Protein AF-A0A838VWD4-F1 (afdb_monomer_lite)

Sequence (176 aa):
MRFSIKRSITPNKKNRDVESPDISLENRSTLQKDNKGNIKGSIKAANKNHTHPNNAESSESRSMPEPTEKLQMHKTLGQEGEGEKEVTCHHCNEKLGGNWKEPHWKWNLDKNTKFCARCYGIKETEYEKLMNYCAVCNSKLKFIRYNPKPKWKIRGQLCRKCWDSENSKYKSDKQG

pLDDT: mean 72.25, std 23.61, range [34.88, 98.19]

Structure (mmCIF, N/CA/C/O backbone):
data_AF-A0A838VWD4-F1
#
_entry.id   AF-A0A838VWD4-F1
#
loop_
_atom_site.group_PDB
_atom_site.id
_atom_site.type_symbol
_atom_site.label_atom_id
_atom_site.label_alt_id
_atom_site.label_comp_id
_atom_site.label_asym_id
_atom_site.label_entity_id
_atom_site.label_seq_id
_atom_site.pdbx_PDB_ins_code
_atom_site.Cartn_x
_atom_site.Cartn_y
_atom_site.Cartn_z
_atom_site.occupancy
_atom_site.B_iso_or_equiv
_atom_site.auth_seq_id
_atom_site.auth_comp_id
_atom_site.auth_asym_id
_atom_site.auth_atom_id
_atom_site.pdbx_PDB_model_num
ATOM 1 N N . MET A 1 1 ? -16.221 -17.316 67.268 1.00 50.81 1 MET A N 1
ATOM 2 C CA . MET A 1 1 ? -16.848 -18.038 66.138 1.00 50.81 1 MET A CA 1
ATOM 3 C C . MET A 1 1 ? -16.011 -17.762 64.893 1.00 50.81 1 MET A C 1
ATOM 5 O O . MET A 1 1 ? -15.805 -16.600 64.573 1.00 50.81 1 MET A O 1
ATOM 9 N N . ARG A 1 2 ? -15.392 -18.791 64.299 1.00 49.66 2 ARG A N 1
ATOM 10 C CA . ARG A 1 2 ? -14.435 -18.662 63.183 1.00 49.66 2 ARG A CA 1
ATOM 11 C C . ARG A 1 2 ? -15.168 -18.866 61.854 1.00 49.66 2 ARG A C 1
ATOM 13 O O . ARG A 1 2 ? -15.826 -19.886 61.683 1.00 49.66 2 ARG A O 1
ATOM 20 N N . PHE A 1 3 ? -15.047 -17.909 60.938 1.00 46.91 3 PHE A N 1
ATOM 21 C CA . PHE A 1 3 ? -15.603 -17.983 59.587 1.00 46.91 3 PHE A CA 1
ATOM 22 C C . PHE A 1 3 ? -14.653 -18.769 58.673 1.00 46.91 3 PHE A C 1
ATOM 24 O O . PHE A 1 3 ? -13.508 -18.369 58.469 1.00 46.91 3 PHE A O 1
ATOM 31 N N . SER A 1 4 ? -15.116 -19.893 58.123 1.00 57.28 4 SER A N 1
ATOM 32 C CA . SER A 1 4 ? -14.371 -20.682 57.136 1.00 57.28 4 SER A CA 1
ATOM 33 C C . SER A 1 4 ? -14.733 -20.244 55.716 1.00 57.28 4 SER A C 1
ATOM 35 O O . SER A 1 4 ? -15.844 -20.477 55.246 1.00 57.28 4 SER A O 1
ATOM 37 N N . ILE A 1 5 ? -13.768 -19.640 55.022 1.00 58.31 5 ILE A N 1
ATOM 38 C CA . ILE A 1 5 ? -13.827 -19.321 53.591 1.00 58.31 5 ILE A CA 1
ATOM 39 C C . ILE A 1 5 ? -13.481 -20.596 52.810 1.00 58.31 5 ILE A C 1
ATOM 41 O O . ILE A 1 5 ? -12.343 -21.062 52.855 1.00 58.31 5 ILE A O 1
ATOM 45 N N . LYS A 1 6 ? -14.444 -21.166 52.078 1.00 59.59 6 LYS A N 1
ATOM 46 C CA . LYS A 1 6 ? -14.183 -22.246 51.113 1.00 59.59 6 LYS A CA 1
ATOM 47 C C . LYS A 1 6 ? -13.763 -21.627 49.776 1.00 59.59 6 LYS A C 1
ATOM 49 O O . LYS A 1 6 ? -14.592 -21.063 49.071 1.00 59.59 6 LYS A O 1
ATOM 54 N N . ARG A 1 7 ? -12.473 -21.726 49.434 1.00 51.06 7 ARG A N 1
ATOM 55 C CA . ARG A 1 7 ? -11.959 -21.510 48.070 1.00 51.06 7 ARG A CA 1
ATOM 56 C C . ARG A 1 7 ? -12.047 -22.832 47.307 1.00 51.06 7 ARG A C 1
ATOM 58 O O . ARG A 1 7 ? -11.410 -23.802 47.706 1.00 51.06 7 ARG A O 1
ATOM 65 N N . SER A 1 8 ? -12.812 -22.870 46.224 1.00 53.94 8 SER A N 1
ATOM 66 C CA . SER A 1 8 ? -12.846 -23.988 45.277 1.00 53.94 8 SER A CA 1
ATOM 67 C C . SER A 1 8 ? -11.851 -23.730 44.143 1.00 53.94 8 SER A C 1
ATOM 69 O O . SER A 1 8 ? -12.055 -22.875 43.287 1.00 53.94 8 SER A O 1
ATOM 71 N N . ILE A 1 9 ? -10.752 -24.483 44.168 1.00 53.66 9 ILE A N 1
ATOM 72 C CA . ILE A 1 9 ? -9.774 -24.617 43.085 1.00 53.66 9 ILE A CA 1
ATOM 73 C C . ILE A 1 9 ? -10.262 -25.771 42.202 1.00 53.66 9 ILE A C 1
ATOM 75 O O . ILE A 1 9 ? -10.495 -26.864 42.715 1.00 53.66 9 ILE A O 1
ATOM 79 N N . THR A 1 10 ? -10.415 -25.556 40.894 1.00 64.62 10 THR A N 1
ATOM 80 C CA . THR A 1 10 ? -10.588 -26.651 39.923 1.00 64.62 10 THR A CA 1
ATOM 81 C C . THR A 1 10 ? -9.347 -26.764 39.031 1.00 64.62 10 THR A C 1
ATOM 83 O O . THR A 1 10 ? -8.736 -25.742 38.708 1.00 64.62 10 THR A O 1
ATOM 86 N N . PRO A 1 11 ? -8.918 -27.992 38.678 1.00 54.69 11 PRO A N 1
ATOM 87 C CA . PRO A 1 11 ? -7.657 -28.222 37.991 1.00 54.69 11 PRO A CA 1
ATOM 88 C C . PRO A 1 11 ? -7.763 -28.157 36.462 1.00 54.69 11 PRO A C 1
ATOM 90 O O . PRO A 1 11 ? -8.732 -28.584 35.836 1.00 54.69 11 PRO A O 1
ATOM 93 N N . ASN A 1 12 ? -6.660 -27.669 35.905 1.00 41.94 12 ASN A N 1
ATOM 94 C CA . ASN A 1 12 ? -6.233 -27.643 34.513 1.00 41.94 12 ASN A CA 1
ATOM 95 C C . ASN A 1 12 ? -6.203 -29.056 33.882 1.00 41.94 12 ASN A C 1
ATOM 97 O O . ASN A 1 12 ? -5.578 -29.965 34.435 1.00 41.94 12 ASN A O 1
ATOM 101 N N . LYS A 1 13 ? -6.836 -29.235 32.712 1.00 53.84 13 LYS A N 1
ATOM 102 C CA . LYS A 1 13 ? -6.705 -30.434 31.864 1.00 53.84 13 LYS A CA 1
ATOM 103 C C . LYS A 1 13 ? -5.951 -30.087 30.577 1.00 53.84 13 LYS A C 1
ATOM 105 O O . LYS A 1 13 ? -6.376 -29.238 29.801 1.00 53.84 13 LYS A O 1
ATOM 110 N N . LYS A 1 14 ? -4.832 -30.792 30.397 1.00 51.31 14 LYS A N 1
ATOM 111 C CA . LYS A 1 14 ? -3.915 -30.790 29.250 1.00 51.31 14 LYS A CA 1
ATOM 112 C C . LYS A 1 14 ? -4.553 -31.358 27.971 1.00 51.31 14 LYS A C 1
ATOM 114 O O . LYS A 1 14 ? -5.362 -32.275 28.065 1.00 51.31 14 LYS A O 1
ATOM 119 N N . ASN A 1 15 ? -4.065 -30.831 26.839 1.00 44.91 15 ASN A N 1
ATOM 120 C CA . ASN A 1 15 ? -3.764 -31.435 25.525 1.00 44.91 15 ASN A CA 1
ATOM 121 C C . ASN A 1 15 ? -4.529 -32.680 25.068 1.00 44.91 15 ASN A C 1
ATOM 123 O O . ASN A 1 15 ? -4.459 -33.684 25.766 1.00 44.91 15 ASN A O 1
ATOM 127 N N . ARG A 1 16 ? -5.004 -32.651 23.809 1.00 43.53 16 ARG A N 1
ATOM 128 C CA . ARG A 1 16 ? -4.768 -33.675 22.764 1.00 43.53 16 ARG A CA 1
ATOM 129 C C . ARG A 1 16 ? -4.966 -33.081 21.351 1.00 43.53 16 ARG A C 1
ATOM 131 O O . ARG A 1 16 ? -5.943 -32.375 21.133 1.00 43.53 16 ARG A O 1
ATOM 138 N N . ASP A 1 17 ? -3.963 -33.325 20.499 1.00 42.69 17 ASP A N 1
ATOM 139 C CA . ASP A 1 17 ? -4.000 -33.809 19.099 1.00 42.69 17 ASP A CA 1
ATOM 140 C C . ASP A 1 17 ? -4.912 -33.049 18.107 1.00 42.69 17 ASP A C 1
ATOM 142 O O . ASP A 1 17 ? -6.126 -33.023 18.243 1.00 42.69 17 ASP A O 1
ATOM 146 N N . VAL A 1 18 ? -4.377 -32.230 17.190 1.00 49.44 18 VAL A N 1
ATOM 147 C CA . VAL A 1 18 ? -3.883 -32.594 15.838 1.00 49.44 18 VAL A CA 1
ATOM 148 C C . VAL A 1 18 ? -4.793 -33.588 15.110 1.00 49.44 18 VAL A C 1
ATOM 150 O O . VAL A 1 18 ? -4.560 -34.788 15.151 1.00 49.44 18 VAL A O 1
ATOM 153 N N . GLU A 1 19 ? -5.746 -33.054 14.347 1.00 41.28 19 GLU A N 1
ATOM 154 C CA . GLU A 1 19 ? -6.278 -33.701 13.148 1.00 41.28 19 GLU A CA 1
ATOM 155 C C . GLU A 1 19 ? -6.458 -32.640 12.055 1.00 41.28 19 GLU A C 1
ATOM 157 O O . GLU A 1 19 ? -7.105 -31.607 12.236 1.00 41.28 19 GLU A O 1
ATOM 162 N N . SER A 1 20 ? -5.785 -32.886 10.936 1.00 56.41 20 SER A N 1
ATOM 163 C CA . SER A 1 20 ? -5.825 -32.107 9.706 1.00 56.41 20 SER A CA 1
ATOM 164 C C . SER A 1 20 ? -6.967 -32.645 8.842 1.00 56.41 20 SER A C 1
ATOM 166 O O . SER A 1 20 ? -7.009 -33.857 8.639 1.00 56.41 20 SER A O 1
ATOM 168 N N . PRO A 1 21 ? -7.872 -31.820 8.288 1.00 55.75 21 PRO A N 1
ATOM 169 C CA . PRO A 1 21 ? -8.784 -32.299 7.266 1.00 55.75 21 PRO A CA 1
ATOM 170 C C . PRO A 1 21 ? -8.115 -32.207 5.891 1.00 55.75 21 PRO A C 1
ATOM 172 O O . PRO A 1 21 ? -7.930 -31.118 5.343 1.00 55.75 21 PRO A O 1
ATOM 175 N N . ASP A 1 22 ? -7.774 -33.378 5.351 1.00 38.59 22 ASP A N 1
ATOM 176 C CA . ASP A 1 22 ? -7.602 -33.633 3.920 1.00 38.59 22 ASP A CA 1
ATOM 177 C C . ASP A 1 22 ? -8.883 -33.213 3.183 1.00 38.59 22 ASP A C 1
ATOM 179 O O . ASP A 1 22 ? -9.962 -33.766 3.410 1.00 38.59 22 ASP A O 1
ATOM 183 N N . ILE A 1 23 ? -8.786 -32.209 2.312 1.00 48.56 23 ILE A N 1
ATOM 184 C CA . ILE A 1 23 ? -9.896 -31.805 1.445 1.00 48.56 23 ILE A CA 1
ATOM 185 C C . ILE A 1 23 ? -9.702 -32.526 0.115 1.00 48.56 23 ILE A C 1
ATOM 187 O O . ILE A 1 23 ? -9.013 -32.041 -0.784 1.00 48.56 23 ILE A O 1
ATOM 191 N N . SER A 1 24 ? -10.314 -33.705 0.018 1.00 46.19 24 SER A N 1
ATOM 192 C CA . SER A 1 24 ? -10.397 -34.495 -1.206 1.00 46.19 24 SER A CA 1
ATOM 193 C C . SER A 1 24 ? -11.023 -33.701 -2.353 1.00 46.19 24 SER A C 1
ATOM 195 O O . SER A 1 24 ? -12.141 -33.187 -2.274 1.00 46.19 24 SER A O 1
ATOM 197 N N . LEU A 1 25 ? -10.268 -33.661 -3.447 1.00 52.25 25 LEU A N 1
ATOM 198 C CA . LEU A 1 25 ? -10.691 -33.344 -4.802 1.00 52.25 25 LEU A CA 1
ATOM 199 C C . LEU A 1 25 ? -11.660 -34.413 -5.309 1.00 52.25 25 LEU A C 1
ATOM 201 O O . LEU A 1 25 ? -11.214 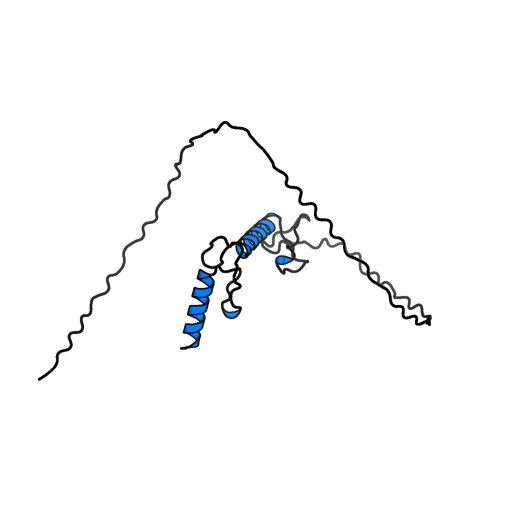-35.382 -5.898 1.00 52.25 25 LEU A O 1
ATOM 205 N N . GLU A 1 26 ? -12.963 -34.199 -5.164 1.00 47.38 26 GLU A N 1
ATOM 206 C CA . GLU A 1 26 ? -13.961 -34.684 -6.122 1.00 47.38 26 GLU A CA 1
ATOM 207 C C . GLU A 1 26 ? -15.155 -33.732 -6.083 1.00 47.38 26 GLU A C 1
ATOM 209 O O . GLU A 1 26 ? -15.942 -33.743 -5.144 1.00 47.38 26 GLU A O 1
ATOM 214 N N . ASN A 1 27 ? -15.315 -32.891 -7.107 1.00 41.22 27 ASN A N 1
ATOM 215 C CA . ASN A 1 27 ? -16.652 -32.442 -7.466 1.00 41.22 27 ASN A CA 1
ATOM 216 C C . ASN A 1 27 ? -16.808 -32.376 -8.979 1.00 41.22 27 ASN A C 1
ATOM 218 O O . ASN A 1 27 ? -16.249 -31.550 -9.699 1.00 41.22 27 ASN A O 1
ATOM 222 N N . ARG A 1 28 ? -17.578 -33.370 -9.398 1.00 46.66 28 ARG A N 1
ATOM 223 C CA . ARG A 1 28 ? -18.013 -33.744 -10.723 1.00 46.66 28 ARG A CA 1
ATOM 224 C C . ARG A 1 28 ? -18.848 -32.631 -11.349 1.00 46.66 28 ARG A C 1
ATOM 226 O O . ARG A 1 28 ? -19.723 -32.034 -10.727 1.00 46.66 28 ARG A O 1
ATOM 233 N N . SER A 1 29 ? -18.567 -32.420 -12.622 1.00 42.25 29 SER A N 1
ATOM 234 C CA . SER A 1 29 ? -19.328 -31.646 -13.589 1.00 42.25 29 SER A CA 1
ATOM 235 C C . SER A 1 29 ? -20.837 -31.909 -13.522 1.00 42.25 29 SER A C 1
ATOM 237 O O . SER A 1 29 ? -21.306 -33.020 -13.758 1.00 42.25 29 SER A O 1
ATOM 239 N N . THR A 1 30 ? -21.615 -30.847 -13.321 1.00 45.69 30 THR A N 1
ATOM 240 C CA . THR A 1 30 ? -22.971 -30.751 -13.870 1.00 45.69 30 THR A CA 1
ATOM 241 C C . THR A 1 30 ? -23.103 -29.426 -14.612 1.00 45.69 30 THR A C 1
ATOM 243 O O . THR A 1 30 ? -23.209 -28.347 -14.040 1.00 45.69 30 THR A O 1
ATOM 246 N N . LEU A 1 31 ? -23.034 -29.541 -15.938 1.00 40.81 31 LEU A N 1
ATOM 247 C CA . LEU A 1 31 ? -23.489 -28.539 -16.889 1.00 40.81 31 LEU A CA 1
ATOM 248 C C . LEU A 1 31 ? -24.994 -28.341 -16.684 1.00 40.81 31 LEU A C 1
ATOM 250 O O . LEU A 1 31 ? -25.773 -29.249 -16.968 1.00 40.81 31 LEU A O 1
ATOM 254 N N . GLN A 1 32 ? -25.407 -27.153 -16.258 1.00 46.88 32 GLN A N 1
ATOM 255 C CA . GLN A 1 32 ? -26.745 -26.652 -16.549 1.00 46.88 32 GLN A CA 1
ATOM 256 C C . GLN A 1 32 ? -26.589 -25.488 -17.524 1.00 46.88 32 GLN A C 1
ATOM 258 O O . GLN A 1 32 ? -25.884 -24.521 -17.258 1.00 46.88 32 GLN A O 1
ATOM 263 N N . LYS A 1 33 ? -27.165 -25.681 -18.714 1.00 40.00 33 LYS A N 1
ATOM 264 C CA . LYS A 1 33 ? -27.264 -24.699 -19.790 1.00 40.00 33 LYS A CA 1
ATOM 265 C C . LYS A 1 33 ? -28.610 -24.006 -19.650 1.00 40.00 33 LYS A C 1
ATOM 267 O O . LYS A 1 33 ? -29.646 -24.625 -19.885 1.00 40.00 33 LYS A O 1
ATOM 272 N N . ASP A 1 34 ? -28.597 -22.727 -19.343 1.00 52.97 34 ASP A N 1
ATOM 273 C CA . ASP A 1 34 ? -29.744 -21.848 -19.461 1.00 52.97 34 ASP A CA 1
ATOM 274 C C . ASP A 1 34 ? -29.718 -21.161 -20.833 1.00 52.97 34 ASP A C 1
ATOM 276 O O . ASP A 1 34 ? -28.967 -20.231 -21.125 1.00 52.97 34 ASP A O 1
ATOM 280 N N . ASN A 1 35 ? -30.578 -21.679 -21.712 1.00 52.62 35 ASN A N 1
ATOM 281 C CA . ASN A 1 35 ? -30.998 -21.036 -22.947 1.00 52.62 35 ASN A CA 1
ATOM 282 C C . ASN A 1 35 ? -31.85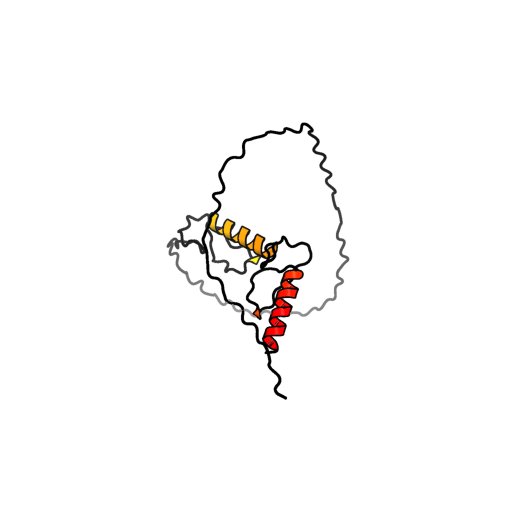2 -19.816 -22.602 1.00 52.62 35 ASN A C 1
ATOM 284 O O . ASN A 1 35 ? -33.014 -19.982 -22.230 1.00 52.62 35 ASN A O 1
ATOM 288 N N . LYS A 1 36 ? -31.301 -18.611 -22.773 1.00 48.28 36 LYS A N 1
ATOM 289 C CA . LYS A 1 36 ? -32.036 -17.394 -23.164 1.00 48.28 36 LYS A CA 1
ATOM 290 C C . LYS A 1 36 ? -31.044 -16.264 -23.424 1.00 48.28 36 LYS A C 1
ATOM 292 O O . LYS A 1 36 ? -30.700 -15.482 -22.544 1.00 48.28 36 LYS A O 1
ATOM 297 N N . GLY A 1 37 ? -30.603 -16.178 -24.677 1.00 43.38 37 GLY A N 1
ATOM 298 C CA . GLY A 1 37 ? -29.961 -14.981 -25.196 1.00 43.38 37 GLY A CA 1
ATOM 299 C C . GLY A 1 37 ? -30.921 -13.799 -25.101 1.00 43.38 37 GLY A C 1
ATOM 300 O O . GLY A 1 37 ? -31.966 -13.791 -25.745 1.00 43.38 37 GLY A O 1
ATOM 301 N N . ASN A 1 38 ? -30.569 -12.804 -24.291 1.00 35.66 38 ASN A N 1
ATOM 302 C CA . ASN A 1 38 ? -31.064 -11.445 -24.463 1.00 35.66 38 ASN A CA 1
ATOM 303 C C . ASN A 1 38 ? -30.095 -10.452 -23.814 1.00 35.66 38 ASN A C 1
ATOM 305 O O . ASN A 1 38 ? -30.178 -10.145 -22.626 1.00 35.66 38 ASN A O 1
ATOM 309 N N . ILE A 1 39 ? -29.158 -9.956 -24.619 1.00 44.25 39 ILE A N 1
ATOM 310 C CA . ILE A 1 39 ? -28.320 -8.810 -24.278 1.00 44.25 39 ILE A CA 1
ATOM 311 C C . ILE A 1 39 ? -29.126 -7.564 -24.655 1.00 44.25 39 ILE A C 1
ATOM 313 O O . ILE A 1 39 ? -29.153 -7.161 -25.814 1.00 44.25 39 ILE A O 1
ATOM 317 N N . LYS A 1 40 ? -29.792 -6.941 -23.677 1.00 41.31 40 LYS A N 1
ATOM 318 C CA . LYS A 1 40 ? -30.271 -5.558 -23.802 1.00 41.31 40 LYS A CA 1
ATOM 319 C C . LYS A 1 40 ? -29.377 -4.653 -22.970 1.00 41.31 40 LYS A C 1
ATOM 321 O O . LYS A 1 40 ? -29.627 -4.404 -21.794 1.00 41.31 40 LYS A O 1
ATOM 326 N N . GLY A 1 41 ? -28.318 -4.171 -23.615 1.00 34.88 41 GLY A N 1
ATOM 327 C CA . GLY A 1 41 ? -27.568 -3.014 -23.153 1.00 34.88 41 GLY A CA 1
ATOM 328 C C . GLY A 1 41 ? -28.456 -1.773 -23.218 1.00 34.88 41 GLY A C 1
ATOM 329 O O . GLY A 1 41 ? -28.992 -1.440 -24.269 1.00 34.88 41 GLY A O 1
ATOM 330 N N . SER A 1 42 ? -28.629 -1.093 -22.089 1.00 41.09 42 SER A N 1
ATOM 331 C CA . SER A 1 42 ? -29.118 0.285 -22.058 1.00 41.09 42 SER A CA 1
ATOM 332 C C . SER A 1 42 ? -27.948 1.186 -21.705 1.00 41.09 42 SER A C 1
ATOM 334 O O . SER A 1 42 ? -27.574 1.332 -20.543 1.00 41.09 42 SER A O 1
ATOM 336 N N . ILE A 1 43 ? -27.358 1.766 -22.745 1.00 44.06 43 ILE A N 1
ATOM 337 C CA . ILE A 1 43 ? -26.372 2.836 -22.653 1.00 44.06 43 ILE A CA 1
ATOM 338 C C . ILE A 1 43 ? -27.155 4.091 -22.251 1.00 44.06 43 ILE A C 1
ATOM 340 O O . ILE A 1 43 ? -27.808 4.715 -23.082 1.00 44.06 43 ILE A O 1
ATOM 344 N N . LYS A 1 44 ? -27.150 4.453 -20.964 1.00 43.66 44 LYS A N 1
ATOM 345 C CA . LYS A 1 44 ? -27.597 5.787 -20.542 1.00 43.66 44 LYS A CA 1
ATOM 346 C C . LYS A 1 44 ? -26.428 6.751 -20.722 1.00 43.66 44 LYS A C 1
ATOM 348 O O . LYS A 1 44 ? -25.548 6.837 -19.871 1.00 43.66 44 LYS A O 1
ATOM 353 N N . ALA A 1 45 ? -26.430 7.444 -21.857 1.00 41.47 45 ALA A N 1
ATOM 354 C CA . ALA A 1 45 ? -25.568 8.584 -22.127 1.00 41.47 45 ALA A CA 1
ATOM 355 C C . ALA A 1 45 ? -25.907 9.723 -21.150 1.00 41.47 45 ALA A C 1
ATOM 357 O O . ALA A 1 45 ? -27.000 10.285 -21.189 1.00 41.47 45 ALA A O 1
ATOM 358 N N . ALA A 1 46 ? -24.977 10.050 -20.254 1.00 45.19 46 ALA A N 1
ATOM 359 C CA . ALA A 1 46 ? -25.043 11.254 -19.438 1.00 45.19 46 ALA A CA 1
ATOM 360 C C . ALA A 1 46 ? -24.296 12.372 -20.176 1.00 45.19 46 ALA A C 1
ATOM 362 O O . ALA A 1 46 ? -23.084 12.514 -20.047 1.00 45.19 46 ALA A O 1
ATOM 363 N N . ASN A 1 47 ? -25.032 13.141 -20.977 1.00 46.94 47 ASN A N 1
ATOM 364 C CA . ASN A 1 47 ? -24.572 14.406 -21.533 1.00 46.94 47 ASN A CA 1
ATOM 365 C C . ASN A 1 47 ? -24.833 15.508 -20.492 1.00 46.94 47 ASN A C 1
ATOM 367 O O . 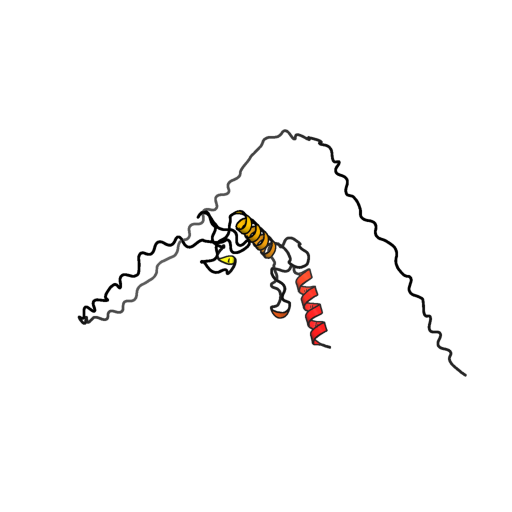ASN A 1 47 ? -25.988 15.813 -20.191 1.00 46.94 47 ASN A O 1
ATOM 371 N N . LYS A 1 48 ? -23.772 16.067 -19.904 1.00 48.47 48 LYS A N 1
ATOM 372 C CA . LYS A 1 48 ? -23.837 17.308 -19.125 1.00 48.47 48 LYS A CA 1
ATOM 373 C C . LYS A 1 48 ? -22.694 18.212 -19.563 1.00 48.47 48 LYS A C 1
ATOM 375 O O . LYS A 1 48 ? -21.556 18.057 -19.130 1.00 48.47 48 LYS A O 1
ATOM 380 N N . ASN A 1 49 ? -23.048 19.137 -20.447 1.00 44.78 49 ASN A N 1
ATOM 381 C CA . ASN A 1 49 ? -22.243 20.279 -20.845 1.00 44.78 49 ASN A CA 1
ATOM 382 C C . ASN A 1 49 ? -21.874 21.108 -19.605 1.00 44.78 49 ASN A C 1
ATOM 384 O O . ASN A 1 49 ? -22.751 21.542 -18.858 1.00 44.78 49 ASN A O 1
ATOM 388 N N . HIS A 1 50 ? -20.575 21.312 -19.398 1.00 44.00 50 HIS A N 1
ATOM 389 C CA . HIS A 1 50 ? -20.038 22.309 -18.482 1.00 44.00 50 HIS A CA 1
ATOM 390 C C . HIS A 1 50 ? -19.936 23.642 -19.228 1.00 44.00 50 HIS A C 1
ATOM 392 O O . HIS A 1 50 ? -19.124 23.780 -20.139 1.00 44.00 50 HIS A O 1
ATOM 398 N N . THR A 1 51 ? -20.743 24.620 -18.825 1.00 40.53 51 THR A N 1
ATOM 399 C CA . THR A 1 51 ? -20.628 26.014 -19.263 1.00 40.53 51 THR A CA 1
ATOM 400 C C . THR A 1 51 ? -20.005 26.808 -18.115 1.00 40.53 51 THR A C 1
ATOM 402 O O . THR A 1 51 ? -20.632 26.976 -17.072 1.00 40.53 51 THR A O 1
ATOM 405 N N . HIS A 1 52 ? -18.761 27.260 -18.282 1.00 43.62 52 HIS A N 1
ATOM 406 C CA . HIS A 1 52 ? -18.127 28.259 -17.416 1.00 43.62 52 HIS A CA 1
ATOM 407 C C . HIS A 1 52 ? -18.290 29.642 -18.064 1.00 43.62 52 HIS A C 1
ATOM 409 O O . HIS A 1 52 ? -17.900 29.793 -19.221 1.00 43.62 52 HIS A O 1
ATOM 415 N N . PRO A 1 53 ? -18.828 30.653 -17.361 1.00 47.53 53 PRO A N 1
ATOM 416 C CA . PRO A 1 53 ? -18.765 32.032 -17.819 1.00 47.53 53 PRO A CA 1
ATOM 417 C C . PRO A 1 53 ? -17.451 32.711 -17.397 1.00 47.53 53 PRO A C 1
ATOM 419 O O . PRO A 1 53 ? -17.096 32.741 -16.223 1.00 47.53 53 PRO A O 1
ATOM 422 N N . ASN A 1 54 ? -16.762 33.222 -18.419 1.00 41.59 54 ASN A N 1
ATOM 423 C CA . ASN A 1 54 ? -16.048 34.497 -18.547 1.00 41.59 54 ASN A CA 1
ATOM 424 C C . ASN A 1 54 ? -15.297 35.074 -17.333 1.00 41.59 54 ASN A C 1
ATOM 426 O O . ASN A 1 54 ? -15.883 35.626 -16.404 1.00 41.59 54 ASN A O 1
ATOM 430 N N . ASN A 1 55 ? -13.969 35.064 -17.471 1.00 41.81 55 ASN A N 1
ATOM 431 C CA . ASN A 1 55 ? -13.038 35.970 -16.805 1.00 41.81 55 ASN A CA 1
ATOM 432 C C . ASN A 1 55 ? -13.179 37.385 -17.389 1.00 41.81 55 ASN A C 1
ATOM 434 O O . ASN A 1 55 ? -13.221 37.537 -18.609 1.00 41.81 55 ASN A O 1
ATOM 438 N N . ALA A 1 56 ? -13.204 38.398 -16.522 1.00 44.06 56 ALA A N 1
ATOM 439 C CA . ALA A 1 56 ? -13.052 39.801 -16.887 1.00 44.06 56 ALA A CA 1
ATOM 440 C C . ALA A 1 56 ? -11.652 40.289 -16.490 1.00 44.06 56 ALA A C 1
ATOM 442 O O . ALA A 1 56 ? -11.152 39.983 -15.407 1.00 44.06 56 ALA A O 1
ATOM 443 N N . GLU A 1 57 ? -11.044 41.012 -17.423 1.00 38.69 57 GLU A N 1
ATOM 444 C CA . GLU A 1 57 ? -9.745 41.670 -17.369 1.00 38.69 57 GLU A CA 1
ATOM 445 C C . GLU A 1 57 ? -9.656 42.743 -16.276 1.00 38.69 57 GLU A C 1
ATOM 447 O O . GLU A 1 57 ? -10.606 43.487 -16.036 1.00 38.69 57 GLU A O 1
ATOM 452 N N . SER A 1 58 ? -8.454 42.940 -15.733 1.00 46.59 58 SER A N 1
ATOM 453 C CA . SER A 1 58 ? -7.963 44.297 -15.501 1.00 46.59 58 SER A CA 1
ATOM 454 C C . SER A 1 58 ? -6.448 44.344 -15.676 1.00 46.59 58 SER A C 1
ATOM 456 O O . SER A 1 58 ? -5.688 43.653 -15.001 1.00 46.59 58 SER A O 1
ATOM 458 N N . SER A 1 59 ? -6.077 45.172 -16.638 1.00 50.88 59 SER A N 1
ATOM 459 C CA . SER A 1 59 ? -4.766 45.631 -17.064 1.00 50.88 59 SER A CA 1
ATOM 460 C C . SER A 1 59 ? -3.868 46.152 -15.943 1.00 50.88 59 SER A C 1
ATOM 462 O O . SER A 1 59 ? -4.288 47.022 -15.183 1.00 50.88 59 SER A O 1
ATOM 464 N N . GLU A 1 60 ? -2.588 45.785 -15.983 1.00 43.91 60 GLU A N 1
ATOM 465 C CA . GLU A 1 60 ? -1.529 46.679 -15.515 1.00 43.91 60 GLU A CA 1
ATOM 466 C C . GLU A 1 60 ? -0.294 46.567 -16.414 1.00 43.91 60 GLU A C 1
ATOM 468 O O . GLU A 1 60 ? 0.378 45.542 -16.514 1.00 43.91 60 GLU A O 1
ATOM 473 N N . SER A 1 61 ? -0.049 47.661 -17.126 1.00 47.94 61 SER A N 1
ATOM 474 C CA . SER A 1 61 ? 1.076 47.914 -18.013 1.00 47.94 61 SER A CA 1
ATOM 475 C C . SER A 1 61 ? 2.276 48.419 -17.215 1.00 47.94 61 SER A C 1
ATOM 477 O O . SER A 1 61 ? 2.191 49.486 -16.604 1.00 47.94 61 SER A O 1
ATOM 479 N N . ARG A 1 62 ? 3.420 47.728 -17.288 1.00 46.09 62 ARG A N 1
ATOM 480 C CA . ARG A 1 62 ? 4.731 48.320 -16.983 1.00 46.09 62 ARG A CA 1
ATOM 481 C C . ARG A 1 62 ? 5.787 47.837 -17.973 1.00 46.09 62 ARG A C 1
ATOM 483 O O . ARG A 1 62 ? 5.969 46.647 -18.200 1.00 46.09 62 ARG A O 1
ATOM 490 N N . SER A 1 63 ? 6.438 48.817 -18.576 1.00 48.97 63 SER A N 1
ATOM 491 C CA . SER A 1 63 ? 7.452 48.750 -19.622 1.00 48.97 63 SER A CA 1
ATOM 492 C C . SER A 1 63 ? 8.878 48.610 -19.068 1.00 48.97 63 SER A C 1
ATOM 494 O O . SER A 1 63 ? 9.232 49.422 -18.220 1.00 48.97 63 SER A O 1
ATOM 496 N N . MET A 1 64 ? 9.666 47.698 -19.676 1.00 42.47 64 MET A N 1
ATOM 497 C CA . MET A 1 64 ? 11.131 47.735 -19.967 1.00 42.47 64 MET A CA 1
ATOM 498 C C . MET A 1 64 ? 12.129 47.901 -18.784 1.00 42.47 64 MET A C 1
ATOM 500 O O . MET A 1 64 ? 11.715 48.358 -17.725 1.00 42.47 64 MET A O 1
ATOM 504 N N . PRO A 1 65 ? 13.442 47.563 -18.906 1.00 51.88 65 PRO A N 1
ATOM 505 C CA . PRO A 1 65 ? 14.252 47.338 -20.117 1.00 51.88 65 PRO A CA 1
ATOM 506 C C . PRO A 1 65 ? 15.065 46.020 -20.173 1.00 51.88 65 PRO A C 1
ATOM 508 O O . PRO A 1 65 ? 15.226 45.308 -19.184 1.00 51.88 65 PRO A O 1
ATOM 511 N N . GLU A 1 66 ? 15.602 45.731 -21.366 1.00 54.62 66 GLU A N 1
ATOM 512 C CA . GLU A 1 66 ? 16.707 44.786 -21.599 1.00 54.62 66 GLU A CA 1
ATOM 513 C C . GLU A 1 66 ? 17.964 45.171 -20.804 1.00 54.62 66 GLU A C 1
ATOM 515 O O . GLU A 1 66 ? 18.293 46.355 -20.687 1.00 54.62 66 GLU A O 1
ATOM 520 N N . PRO A 1 67 ? 18.750 44.162 -20.405 1.00 49.62 67 PRO A N 1
ATOM 521 C CA . PRO A 1 67 ? 20.186 44.257 -20.595 1.00 49.62 67 PRO A CA 1
ATOM 522 C C . PRO A 1 67 ? 20.741 43.027 -21.317 1.00 49.62 67 PRO A C 1
ATOM 524 O O . PRO A 1 67 ? 20.562 41.873 -20.931 1.00 49.62 67 PRO A O 1
ATOM 527 N N . THR A 1 68 ? 21.475 43.344 -22.371 1.00 61.81 68 THR A N 1
ATOM 528 C CA . THR A 1 68 ? 22.486 42.532 -23.030 1.00 61.81 68 THR A CA 1
ATOM 529 C C . THR A 1 68 ? 23.431 41.855 -22.036 1.00 61.81 68 THR A C 1
ATOM 531 O O . THR A 1 68 ? 24.160 42.551 -21.341 1.00 61.81 68 THR A O 1
ATOM 534 N N . GLU A 1 69 ? 23.524 40.525 -22.067 1.00 53.25 69 GLU A N 1
ATOM 535 C CA . GLU A 1 69 ? 24.818 39.829 -22.049 1.00 53.25 69 GLU A CA 1
ATOM 536 C C . GLU A 1 69 ? 24.643 38.355 -22.433 1.00 53.25 69 GLU A C 1
ATOM 538 O O . GLU A 1 69 ? 23.997 37.560 -21.750 1.00 53.25 69 GLU A O 1
ATOM 543 N N . LYS A 1 70 ? 25.223 37.983 -23.576 1.00 56.34 70 LYS A N 1
ATOM 544 C CA . LYS A 1 70 ? 25.325 36.599 -24.035 1.00 56.34 70 LYS A CA 1
ATOM 545 C C . LYS A 1 70 ? 26.350 35.870 -23.169 1.00 56.34 70 LYS A C 1
ATOM 547 O O . LYS A 1 70 ? 27.523 35.821 -23.528 1.00 56.34 70 LYS A O 1
ATOM 552 N N . LEU A 1 71 ? 25.912 35.246 -22.080 1.00 53.50 71 LEU A N 1
ATOM 553 C CA . LEU A 1 71 ? 26.728 34.234 -21.418 1.00 53.50 71 LEU A CA 1
ATOM 554 C C . LEU A 1 71 ? 26.564 32.907 -22.171 1.00 53.50 71 LEU A C 1
ATOM 556 O O . LEU A 1 71 ? 25.581 32.181 -22.020 1.00 53.50 71 LEU A O 1
ATOM 560 N N . GLN A 1 72 ? 27.528 32.623 -23.046 1.00 57.56 72 GLN A N 1
ATOM 561 C CA . GLN A 1 72 ? 27.702 31.317 -23.671 1.00 57.56 72 GLN A CA 1
ATOM 562 C C . GLN A 1 72 ? 28.016 30.291 -22.579 1.00 57.56 72 GLN A C 1
ATOM 564 O O . GLN A 1 72 ? 29.155 30.139 -22.140 1.00 57.56 72 GLN A O 1
ATOM 569 N N . MET A 1 73 ? 26.986 29.575 -22.134 1.00 56.50 73 MET A N 1
ATOM 570 C CA . MET A 1 73 ? 27.166 28.360 -21.355 1.00 56.50 73 MET A CA 1
ATOM 571 C C . MET A 1 73 ? 27.756 27.299 -22.284 1.00 56.50 73 MET A C 1
ATOM 573 O O . MET A 1 73 ? 27.098 26.796 -23.197 1.00 56.50 73 MET A O 1
ATOM 577 N N . HIS A 1 74 ? 29.031 27.000 -22.059 1.00 57.81 74 HIS A N 1
ATOM 578 C CA . HIS A 1 74 ? 29.722 25.850 -22.610 1.00 57.81 74 HIS A CA 1
ATOM 579 C C . HIS A 1 74 ? 28.877 24.601 -22.336 1.00 57.81 74 HIS A C 1
ATOM 581 O O . HIS A 1 74 ? 28.648 24.196 -21.197 1.00 57.81 74 HIS A O 1
ATOM 587 N N . LYS A 1 75 ? 28.359 24.002 -23.404 1.00 52.28 75 LYS A N 1
ATOM 588 C CA . LYS A 1 75 ? 27.684 22.713 -23.342 1.00 52.28 75 LYS A CA 1
ATOM 589 C C . LYS A 1 75 ? 28.786 21.674 -23.160 1.00 52.28 75 LYS A C 1
ATOM 591 O O . LYS A 1 75 ? 29.397 21.238 -24.130 1.00 52.28 75 LYS A O 1
ATOM 596 N N . THR A 1 76 ? 29.104 21.363 -21.905 1.00 49.47 76 THR A N 1
ATOM 597 C CA . THR A 1 76 ? 30.007 20.268 -21.553 1.00 49.47 76 THR A CA 1
ATOM 598 C C . THR A 1 76 ? 29.500 19.002 -22.233 1.00 49.47 76 THR A C 1
ATOM 600 O O . THR A 1 76 ? 28.385 18.549 -21.968 1.00 49.47 76 THR A O 1
ATOM 603 N N . LEU A 1 77 ? 30.321 18.477 -23.143 1.00 55.59 77 LEU A N 1
ATOM 604 C CA . LEU A 1 77 ? 30.209 17.155 -23.745 1.00 55.59 77 LEU A CA 1
ATOM 605 C C . LEU A 1 77 ? 30.230 16.113 -22.621 1.00 55.59 77 LEU A C 1
ATOM 607 O O . LEU A 1 77 ? 31.281 15.680 -22.156 1.00 55.59 77 LEU A O 1
ATOM 611 N N . GLY A 1 78 ? 29.040 15.766 -22.140 1.00 50.88 78 GLY A N 1
ATOM 612 C CA . GLY A 1 78 ? 28.810 14.696 -21.185 1.00 50.88 78 GLY A CA 1
ATOM 613 C C . GLY A 1 78 ? 28.622 13.376 -21.915 1.00 50.88 78 GLY A C 1
ATOM 614 O O . GLY A 1 78 ? 27.493 12.974 -22.154 1.00 50.88 78 GLY A O 1
ATOM 615 N N . GLN A 1 79 ? 29.748 12.755 -22.260 1.00 46.00 79 GLN A N 1
ATOM 616 C CA . GLN A 1 79 ? 29.973 11.307 -22.260 1.00 46.00 79 GLN A CA 1
ATOM 617 C C . GLN A 1 79 ? 28.877 10.433 -22.895 1.00 46.00 79 GLN A C 1
ATOM 619 O O . GLN A 1 79 ? 27.990 9.906 -22.225 1.00 46.00 79 GLN A O 1
ATOM 624 N N . GLU A 1 80 ? 29.053 10.171 -24.189 1.00 54.00 80 GLU A N 1
ATOM 625 C CA . GLU A 1 80 ? 28.611 8.930 -24.819 1.00 54.00 80 GLU A CA 1
ATOM 626 C C . GLU A 1 80 ? 29.467 7.790 -24.250 1.00 54.00 80 GLU A C 1
ATOM 628 O O . GLU A 1 80 ? 30.652 7.646 -24.542 1.00 54.00 80 GLU A O 1
ATOM 633 N N . GLY A 1 81 ? 28.863 7.037 -23.337 1.00 48.81 81 GLY A N 1
ATOM 634 C CA . GLY A 1 81 ? 29.394 5.811 -22.764 1.00 48.81 81 GLY A CA 1
ATOM 635 C C . GLY A 1 81 ? 28.237 4.838 -22.642 1.00 48.81 81 GLY A C 1
ATOM 636 O O . GLY A 1 81 ? 27.612 4.736 -21.586 1.00 48.81 81 GLY A O 1
ATOM 637 N N . GLU A 1 82 ? 27.911 4.189 -23.757 1.00 50.97 82 GLU A N 1
ATOM 638 C CA . GLU A 1 82 ? 26.887 3.154 -23.883 1.00 50.97 82 GLU A CA 1
ATOM 639 C C . GLU A 1 82 ? 27.326 1.888 -23.132 1.00 50.97 82 GLU A C 1
ATOM 641 O O . GLU A 1 82 ? 27.723 0.880 -23.704 1.00 50.97 82 GLU A O 1
ATOM 646 N N . GLY A 1 83 ? 27.291 1.948 -21.803 1.00 52.88 83 GLY A N 1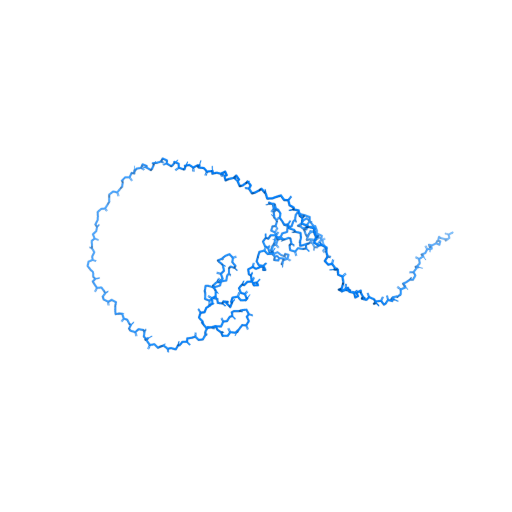
ATOM 647 C CA . GLY A 1 83 ? 27.105 0.764 -20.982 1.00 52.88 83 GLY A CA 1
ATOM 648 C C . GLY A 1 83 ? 25.609 0.595 -20.793 1.00 52.88 83 GLY A C 1
ATOM 649 O O . GLY A 1 83 ? 25.002 1.389 -20.071 1.00 52.88 83 GLY A O 1
ATOM 650 N N . GLU A 1 84 ? 25.005 -0.398 -21.448 1.00 65.00 84 GLU A N 1
ATOM 651 C CA . GLU A 1 84 ? 23.628 -0.809 -21.172 1.00 65.00 84 GLU A CA 1
ATOM 652 C C . GLU A 1 84 ? 23.544 -1.154 -19.680 1.00 65.00 84 GLU A C 1
ATOM 654 O O . GLU A 1 84 ? 24.001 -2.205 -19.228 1.00 65.00 84 GLU A O 1
ATOM 659 N N . LYS A 1 85 ? 23.066 -0.201 -18.871 1.00 72.50 85 LYS A N 1
ATOM 660 C CA . LYS A 1 85 ? 22.936 -0.400 -17.431 1.00 72.50 85 LYS A CA 1
ATOM 661 C C . LYS A 1 85 ? 21.902 -1.488 -17.243 1.00 72.50 85 LYS A C 1
ATOM 663 O O . LYS A 1 85 ? 20.720 -1.270 -17.492 1.00 72.50 85 LYS A O 1
ATOM 668 N N . GLU A 1 86 ? 22.378 -2.644 -16.807 1.00 86.69 86 GLU A N 1
ATOM 669 C CA . GLU A 1 86 ? 21.551 -3.784 -16.464 1.00 86.69 86 GLU A CA 1
ATOM 670 C C . GLU A 1 86 ? 20.428 -3.350 -15.513 1.00 86.69 86 GLU A C 1
ATOM 672 O O . GLU A 1 86 ? 20.659 -2.980 -14.360 1.00 86.69 86 GLU A O 1
ATOM 677 N N . VAL A 1 87 ? 19.197 -3.353 -16.024 1.00 92.69 87 VAL A N 1
ATOM 678 C CA . VAL A 1 87 ? 18.008 -3.000 -15.250 1.00 92.69 87 VAL A CA 1
ATOM 679 C C . VAL A 1 87 ? 17.515 -4.252 -14.541 1.00 92.69 87 VAL A C 1
ATOM 681 O O . VAL A 1 87 ? 17.300 -5.285 -15.171 1.00 92.69 87 VAL A O 1
ATOM 684 N N . THR A 1 88 ? 17.281 -4.162 -13.236 1.00 96.00 88 THR A N 1
ATOM 685 C CA . THR A 1 88 ? 16.767 -5.274 -12.429 1.00 96.00 88 THR A CA 1
ATOM 686 C C . THR A 1 88 ? 15.381 -4.971 -11.866 1.00 96.00 88 THR A C 1
ATOM 688 O O . THR A 1 88 ? 14.981 -3.820 -11.676 1.00 96.00 88 THR A O 1
ATOM 691 N N . CYS A 1 89 ? 14.598 -6.023 -11.624 1.00 96.88 89 CYS A N 1
ATOM 692 C CA . CYS A 1 89 ? 13.285 -5.916 -10.999 1.00 96.88 89 CYS A CA 1
ATOM 693 C C . CYS A 1 89 ? 13.420 -5.572 -9.515 1.00 96.88 89 CYS A C 1
ATOM 695 O O . CYS A 1 89 ? 14.034 -6.318 -8.766 1.00 96.88 89 CYS A O 1
ATOM 697 N N . HIS A 1 90 ? 12.729 -4.539 -9.044 1.00 96.50 90 HIS A N 1
ATOM 698 C CA . HIS A 1 90 ? 12.747 -4.131 -7.639 1.00 96.50 90 HIS A CA 1
ATOM 699 C C . HIS A 1 90 ? 12.236 -5.200 -6.657 1.00 96.50 90 HIS A C 1
ATOM 701 O O . HIS A 1 90 ? 12.598 -5.189 -5.486 1.00 96.50 90 HIS A O 1
ATOM 707 N N . HIS A 1 91 ? 11.358 -6.103 -7.104 1.00 96.25 91 HIS A N 1
ATOM 708 C CA . HIS A 1 91 ? 10.737 -7.090 -6.217 1.00 96.25 91 HIS A CA 1
ATOM 709 C C . HIS A 1 91 ? 11.451 -8.447 -6.210 1.00 96.25 91 HIS A C 1
ATOM 711 O O . HIS A 1 91 ? 11.592 -9.045 -5.150 1.00 96.25 91 HIS A O 1
ATOM 717 N N . CYS A 1 92 ? 11.871 -8.950 -7.377 1.00 96.88 92 CYS A N 1
ATOM 718 C CA . CYS A 1 92 ? 12.527 -10.260 -7.501 1.00 96.88 92 CYS A CA 1
ATOM 719 C C . CYS A 1 92 ? 14.021 -10.184 -7.843 1.00 96.88 92 CYS A C 1
ATOM 721 O O . CYS A 1 92 ? 14.667 -11.223 -7.888 1.00 96.88 92 CYS A O 1
ATOM 723 N N . ASN A 1 93 ? 14.570 -8.989 -8.086 1.00 96.12 93 ASN A N 1
ATOM 724 C CA . ASN A 1 93 ? 15.964 -8.740 -8.478 1.00 96.12 93 ASN A CA 1
ATOM 725 C C . ASN A 1 93 ? 16.424 -9.431 -9.778 1.00 96.12 93 ASN A C 1
ATOM 727 O O . ASN A 1 93 ? 17.608 -9.421 -10.095 1.00 96.12 93 ASN A O 1
ATOM 731 N N . GLU A 1 94 ? 15.502 -9.990 -10.564 1.00 95.56 94 GLU A N 1
ATOM 732 C CA . GLU A 1 94 ? 15.800 -10.562 -11.881 1.00 95.56 94 GLU A CA 1
ATOM 733 C C . GLU A 1 94 ? 16.151 -9.463 -12.895 1.00 95.56 94 GLU A C 1
ATOM 735 O O . GLU A 1 94 ? 15.574 -8.371 -12.873 1.00 95.56 94 GLU A O 1
ATOM 740 N N . LYS A 1 95 ? 17.078 -9.778 -13.805 1.00 95.75 95 LYS A N 1
ATOM 741 C CA . LYS A 1 95 ? 17.489 -8.919 -14.923 1.00 95.75 95 LYS A CA 1
ATOM 742 C C . LYS A 1 95 ? 16.325 -8.738 -15.903 1.00 95.75 95 LYS A C 1
ATOM 744 O O . LYS A 1 95 ? 15.617 -9.696 -16.213 1.00 95.75 95 LYS A O 1
ATOM 749 N N . LEU A 1 96 ? 16.114 -7.516 -16.381 1.00 94.06 96 LEU A N 1
ATOM 750 C CA . LEU A 1 96 ? 14.996 -7.148 -17.251 1.00 94.06 96 LEU A CA 1
ATOM 751 C C . LEU A 1 96 ? 15.492 -6.863 -18.670 1.00 94.06 96 LEU A C 1
ATOM 753 O O . LEU A 1 96 ? 16.309 -5.973 -18.871 1.00 94.06 96 LEU A O 1
ATOM 757 N N . GLY A 1 97 ? 14.926 -7.554 -19.662 1.00 88.12 97 GLY A N 1
ATOM 758 C CA . GLY A 1 97 ? 15.222 -7.356 -21.089 1.00 88.12 97 GLY A CA 1
ATOM 759 C C . GLY A 1 97 ? 14.451 -6.196 -21.730 1.00 88.12 97 GLY A C 1
ATOM 760 O O . GLY A 1 97 ? 13.904 -6.347 -22.815 1.00 88.12 97 GLY A O 1
ATOM 761 N N . GLY A 1 98 ? 14.312 -5.068 -21.027 1.00 84.31 98 GLY A N 1
ATOM 762 C CA . GLY A 1 98 ? 13.695 -3.842 -21.563 1.00 84.31 98 GLY A CA 1
ATOM 763 C C . GLY A 1 98 ? 12.159 -3.749 -21.525 1.00 84.31 98 GLY A C 1
ATOM 764 O O . GLY A 1 98 ? 11.622 -2.653 -21.631 1.00 84.31 98 GLY A O 1
ATOM 765 N N . ASN A 1 99 ? 11.423 -4.839 -21.290 1.00 88.44 99 ASN A N 1
ATOM 766 C CA . ASN A 1 99 ? 9.949 -4.849 -21.196 1.00 88.44 99 ASN A CA 1
ATOM 767 C C . ASN A 1 99 ? 9.420 -4.695 -19.753 1.00 88.44 99 ASN A C 1
ATOM 769 O O . ASN A 1 99 ? 8.504 -5.399 -19.313 1.00 88.44 99 ASN A O 1
ATOM 773 N N . TRP A 1 100 ? 10.022 -3.788 -18.990 1.00 95.38 100 TRP A N 1
ATOM 774 C CA . TRP A 1 100 ? 9.676 -3.551 -17.592 1.00 95.38 100 TRP A CA 1
ATOM 775 C C . TRP A 1 100 ? 8.502 -2.582 -17.422 1.00 95.38 100 TRP A C 1
ATOM 777 O O . TRP A 1 100 ? 8.156 -1.811 -18.312 1.00 95.38 100 TRP A O 1
ATOM 787 N N . LYS A 1 101 ? 7.872 -2.627 -16.247 1.00 96.25 101 LYS A N 1
ATOM 788 C CA . LYS A 1 101 ? 6.768 -1.743 -15.865 1.00 96.25 101 LYS A CA 1
ATOM 789 C C . LYS A 1 101 ? 7.193 -0.769 -14.775 1.00 96.25 101 LYS A C 1
ATOM 791 O O . LYS A 1 101 ? 7.902 -1.143 -13.839 1.00 96.25 101 LYS A O 1
ATOM 796 N N . GLU A 1 102 ? 6.714 0.463 -14.886 1.00 95.31 102 GLU A N 1
ATOM 797 C CA . GLU A 1 102 ? 6.881 1.499 -13.863 1.00 95.31 102 GLU A CA 1
ATOM 798 C C . GLU A 1 102 ? 5.782 1.398 -12.809 1.00 95.31 102 GLU A C 1
ATOM 800 O O . GLU A 1 102 ? 4.648 1.057 -13.153 1.00 95.31 102 GLU A O 1
ATOM 805 N N . PRO A 1 103 ? 6.072 1.697 -11.532 1.00 96.19 103 PRO A N 1
ATOM 806 C CA . PRO A 1 103 ? 5.066 1.692 -10.483 1.00 96.19 103 PRO A CA 1
ATOM 807 C C . PRO A 1 103 ? 3.943 2.685 -10.781 1.00 96.19 103 PRO A C 1
ATOM 809 O O . PRO A 1 103 ? 4.160 3.781 -11.297 1.00 96.19 103 PRO A O 1
ATOM 812 N N . HIS A 1 104 ? 2.728 2.336 -10.364 1.00 93.75 104 HIS A N 1
ATOM 813 C CA . HIS A 1 104 ? 1.628 3.288 -10.386 1.00 93.75 104 HIS A CA 1
ATOM 814 C C . HIS A 1 104 ? 1.919 4.440 -9.404 1.00 93.75 104 HIS A C 1
ATOM 816 O O . HIS A 1 104 ? 2.331 4.198 -8.270 1.00 93.75 104 HIS A O 1
ATOM 822 N N . TRP A 1 105 ? 1.640 5.693 -9.785 1.00 93.31 105 TRP A N 1
ATOM 823 C CA . TRP A 1 105 ? 1.941 6.880 -8.959 1.00 93.31 105 TRP A CA 1
ATOM 824 C C . TRP A 1 105 ? 1.378 6.793 -7.527 1.00 93.31 105 TRP A C 1
ATOM 826 O O . TRP A 1 105 ? 2.023 7.184 -6.559 1.00 93.31 105 TRP A O 1
ATOM 836 N N . LYS A 1 106 ? 0.188 6.197 -7.377 1.00 92.81 106 LYS A N 1
ATOM 837 C CA . LYS A 1 106 ? -0.473 5.929 -6.084 1.00 92.81 106 LYS A CA 1
ATOM 838 C C . LYS A 1 106 ? 0.315 5.029 -5.119 1.00 92.81 106 LYS A C 1
ATOM 840 O O . LYS A 1 106 ? -0.038 4.971 -3.944 1.00 92.81 106 LYS A O 1
ATOM 845 N N . TRP A 1 107 ? 1.318 4.290 -5.589 1.00 94.12 107 TRP A N 1
ATOM 846 C CA . TRP A 1 107 ? 2.120 3.401 -4.742 1.00 94.12 107 TRP A CA 1
ATOM 847 C C . TRP A 1 107 ? 3.231 4.134 -3.988 1.00 94.12 107 TRP A C 1
ATOM 849 O O . TRP A 1 107 ? 3.837 3.528 -3.110 1.00 94.12 107 TRP A O 1
ATOM 859 N N . ASN A 1 108 ? 3.475 5.416 -4.292 1.00 92.19 108 ASN A N 1
ATOM 860 C CA . ASN A 1 108 ? 4.513 6.226 -3.649 1.00 92.19 108 ASN A CA 1
ATOM 861 C C . ASN A 1 108 ? 5.906 5.562 -3.694 1.00 92.19 108 ASN A C 1
ATOM 863 O O . ASN A 1 108 ? 6.625 5.524 -2.697 1.00 92.19 108 ASN A O 1
ATOM 867 N N . LEU A 1 109 ? 6.250 4.988 -4.849 1.00 94.00 109 LEU A N 1
ATOM 868 C CA . LEU A 1 109 ? 7.570 4.433 -5.147 1.00 94.00 109 LEU A CA 1
ATOM 869 C C . LEU A 1 109 ? 8.334 5.374 -6.081 1.00 94.00 109 LEU A C 1
ATOM 871 O O . LEU A 1 109 ? 7.724 6.149 -6.820 1.00 94.00 109 LEU A O 1
ATOM 875 N N . ASP A 1 110 ? 9.663 5.285 -6.056 1.00 93.25 110 ASP A N 1
ATOM 876 C CA . ASP A 1 110 ? 10.527 6.084 -6.925 1.00 93.25 110 ASP A CA 1
ATOM 877 C C . ASP A 1 110 ? 10.285 5.749 -8.408 1.00 93.25 110 ASP A C 1
ATOM 879 O O . ASP A 1 110 ? 10.068 4.585 -8.755 1.00 93.25 110 ASP A O 1
ATOM 883 N N . LYS A 1 111 ? 10.350 6.748 -9.297 1.00 90.50 111 LYS A N 1
ATOM 884 C CA . LYS A 1 111 ? 10.121 6.575 -10.748 1.00 90.50 111 LYS A CA 1
ATOM 885 C C . LYS A 1 111 ? 11.173 5.681 -11.423 1.00 90.50 111 LYS A C 1
ATOM 887 O O . LYS A 1 111 ? 10.910 5.071 -12.462 1.00 90.50 111 LYS A O 1
ATOM 892 N N . ASN A 1 112 ? 12.351 5.564 -10.818 1.00 92.12 112 ASN A N 1
ATOM 893 C CA . ASN A 1 112 ? 13.423 4.688 -11.280 1.00 92.12 112 ASN A CA 1
ATOM 894 C C . ASN A 1 112 ? 13.190 3.223 -10.881 1.00 92.12 112 ASN A C 1
ATOM 896 O O . ASN A 1 112 ? 13.890 2.338 -11.364 1.00 92.12 112 ASN A O 1
ATOM 900 N N . THR A 1 113 ? 12.188 2.945 -10.042 1.00 95.31 113 THR A N 1
ATOM 901 C CA . THR A 1 113 ? 11.811 1.581 -9.662 1.00 95.31 113 THR A CA 1
ATOM 902 C C . THR A 1 113 ? 11.218 0.853 -10.862 1.00 95.31 113 THR A C 1
ATOM 904 O O . THR A 1 113 ? 10.209 1.293 -11.410 1.00 95.31 113 THR A O 1
ATOM 907 N N . LYS A 1 114 ? 11.803 -0.277 -11.264 1.00 96.31 114 LYS A N 1
ATOM 908 C CA . LYS A 1 114 ? 11.303 -1.087 -12.383 1.00 96.31 114 LYS A CA 1
ATOM 909 C C . LYS A 1 114 ? 10.799 -2.442 -11.891 1.00 96.31 114 LYS A C 1
ATOM 911 O O . LYS A 1 114 ? 11.352 -3.017 -10.957 1.00 96.31 114 LYS A O 1
ATOM 916 N N . PHE A 1 115 ? 9.745 -2.965 -12.513 1.00 97.44 115 PHE A N 1
ATOM 917 C CA . PHE A 1 115 ? 9.163 -4.271 -12.191 1.00 97.44 115 PHE A CA 1
ATOM 918 C C . PHE A 1 115 ? 9.094 -5.156 -13.436 1.00 97.44 115 PHE A C 1
ATOM 920 O O . PHE A 1 115 ? 8.731 -4.684 -14.512 1.00 97.44 115 PHE A O 1
ATOM 927 N N . CYS A 1 116 ? 9.348 -6.459 -13.294 1.00 97.25 116 CYS A N 1
ATOM 928 C CA . CYS A 1 116 ? 8.909 -7.419 -14.306 1.00 97.25 116 CYS A CA 1
ATOM 929 C C . CYS A 1 116 ? 7.371 -7.501 -14.318 1.00 97.25 116 CYS A C 1
ATOM 931 O O . CYS A 1 116 ? 6.710 -7.190 -13.319 1.00 97.25 116 CYS A O 1
ATOM 933 N N . ALA A 1 117 ? 6.784 -7.957 -15.428 1.00 96.44 117 ALA A N 1
ATOM 934 C CA . ALA A 1 117 ? 5.328 -8.032 -15.585 1.00 96.44 117 ALA A CA 1
ATOM 935 C C . ALA A 1 117 ? 4.640 -8.836 -14.462 1.00 96.44 117 ALA A C 1
ATOM 937 O O . ALA A 1 117 ? 3.591 -8.428 -13.962 1.00 96.44 117 ALA A O 1
ATOM 938 N N . ARG A 1 118 ? 5.268 -9.934 -14.017 1.00 97.06 118 ARG A N 1
ATOM 939 C CA . ARG A 1 118 ? 4.781 -10.773 -12.911 1.00 97.06 118 ARG A CA 1
ATOM 940 C C . ARG A 1 118 ? 4.712 -9.996 -11.598 1.00 97.06 118 ARG A C 1
ATOM 942 O O . ARG A 1 118 ? 3.662 -9.945 -10.962 1.00 97.06 118 ARG A O 1
ATOM 949 N N . CYS A 1 119 ? 5.821 -9.381 -11.193 1.00 97.62 119 CYS A N 1
ATOM 950 C CA . CYS A 1 119 ? 5.894 -8.651 -9.929 1.00 97.62 119 CYS A CA 1
ATOM 951 C C . CYS A 1 119 ? 5.020 -7.399 -9.932 1.00 97.62 119 CYS A C 1
ATOM 953 O O . CYS A 1 119 ? 4.443 -7.067 -8.899 1.00 97.62 119 CYS A O 1
ATOM 955 N N . TYR A 1 120 ? 4.868 -6.747 -11.086 1.00 97.44 120 TYR A N 1
ATOM 956 C CA . TYR A 1 120 ? 3.919 -5.653 -11.234 1.00 97.44 120 TYR A CA 1
ATOM 957 C C . TYR A 1 120 ? 2.485 -6.107 -10.933 1.00 97.44 120 TYR A C 1
ATOM 959 O O . TYR A 1 120 ? 1.819 -5.485 -10.114 1.00 97.44 120 TYR A O 1
ATOM 967 N N . GLY A 1 121 ? 2.033 -7.222 -11.521 1.00 97.31 121 GLY A N 1
ATOM 968 C CA . GLY A 1 121 ? 0.686 -7.752 -11.274 1.00 97.31 121 GLY A CA 1
ATOM 969 C C . GLY A 1 121 ? 0.455 -8.156 -9.812 1.00 97.31 121 GLY A C 1
ATOM 970 O O . GLY A 1 121 ? -0.596 -7.869 -9.238 1.00 97.31 121 GLY A O 1
ATOM 971 N N . ILE A 1 122 ? 1.459 -8.753 -9.161 1.00 97.06 122 ILE A N 1
ATOM 972 C CA . ILE A 1 122 ? 1.399 -9.035 -7.716 1.00 97.06 122 ILE A CA 1
ATOM 973 C C . ILE A 1 122 ? 1.240 -7.729 -6.932 1.00 97.06 122 ILE A C 1
ATOM 975 O O . ILE A 1 122 ? 0.361 -7.625 -6.078 1.00 97.06 122 ILE A O 1
ATOM 979 N N . LYS A 1 123 ? 2.049 -6.713 -7.246 1.00 96.56 123 LYS A N 1
ATOM 980 C CA . LYS A 1 123 ? 2.001 -5.428 -6.548 1.00 96.56 123 LYS A CA 1
ATOM 981 C C . LYS A 1 123 ? 0.674 -4.700 -6.750 1.00 96.56 123 LYS A C 1
ATOM 983 O O . LYS A 1 123 ? 0.139 -4.122 -5.806 1.00 96.56 123 LYS A O 1
ATOM 988 N N . GLU A 1 124 ? 0.124 -4.771 -7.954 1.00 96.56 124 GLU A N 1
ATOM 989 C CA . GLU A 1 124 ? -1.163 -4.183 -8.300 1.00 96.56 124 GLU A CA 1
ATOM 990 C C . GLU A 1 124 ? -2.311 -4.844 -7.545 1.00 96.56 124 GLU A C 1
ATOM 992 O O . GLU A 1 124 ? -3.064 -4.155 -6.857 1.00 96.56 124 GLU A O 1
ATOM 997 N N . THR A 1 125 ? -2.379 -6.175 -7.552 1.00 95.88 125 THR A N 1
ATOM 998 C CA . THR A 1 125 ? -3.404 -6.909 -6.793 1.00 95.88 125 THR A CA 1
ATOM 999 C C . THR A 1 125 ? -3.277 -6.708 -5.280 1.00 95.88 125 THR A C 1
ATOM 1001 O O . THR A 1 125 ? -4.287 -6.609 -4.580 1.00 95.88 125 THR A O 1
ATOM 1004 N N . GLU A 1 126 ? -2.055 -6.607 -4.749 1.00 94.81 126 GLU A N 1
ATOM 1005 C CA . GLU A 1 126 ? -1.807 -6.282 -3.341 1.00 94.81 126 GLU A CA 1
ATOM 1006 C C . GLU A 1 126 ? -2.337 -4.880 -2.998 1.00 94.81 126 GLU A C 1
ATOM 1008 O O . GLU A 1 126 ? -3.043 -4.704 -2.001 1.00 94.81 126 GLU A O 1
ATOM 1013 N N . TYR A 1 127 ? -2.067 -3.891 -3.854 1.00 95.12 127 TYR A N 1
ATOM 1014 C CA . TYR A 1 127 ? -2.566 -2.529 -3.683 1.00 95.12 127 TYR A CA 1
ATOM 1015 C C . TYR A 1 127 ? -4.096 -2.450 -3.785 1.00 95.12 127 TYR A C 1
ATOM 1017 O O . TYR A 1 127 ? -4.744 -1.807 -2.956 1.00 95.12 127 TYR A O 1
ATOM 1025 N N . GLU A 1 128 ? -4.706 -3.134 -4.751 1.00 93.88 128 GLU A N 1
ATOM 1026 C CA . GLU A 1 128 ? -6.164 -3.202 -4.874 1.00 93.88 128 GLU A CA 1
ATOM 1027 C C . GLU A 1 128 ? -6.816 -3.812 -3.635 1.00 93.88 128 GLU A C 1
ATOM 1029 O O . GLU A 1 128 ? -7.837 -3.301 -3.161 1.00 93.88 128 GLU A O 1
ATOM 1034 N N . LYS A 1 129 ? -6.220 -4.873 -3.077 1.00 94.56 129 LYS A N 1
ATOM 1035 C CA . LYS A 1 129 ? -6.679 -5.466 -1.817 1.00 94.56 129 LYS A CA 1
ATOM 1036 C C . LYS A 1 129 ? -6.596 -4.452 -0.680 1.00 94.56 129 LYS A C 1
ATOM 1038 O O . LYS A 1 129 ? -7.582 -4.247 0.024 1.00 94.56 129 LYS A O 1
ATOM 1043 N N . LEU A 1 130 ? -5.467 -3.757 -0.564 1.00 93.88 130 LEU A N 1
ATOM 1044 C CA . LEU A 1 130 ? -5.221 -2.753 0.470 1.00 93.88 130 LEU A CA 1
ATOM 1045 C C . LEU A 1 130 ? -6.237 -1.595 0.445 1.00 93.88 130 LEU A C 1
ATOM 1047 O O . LEU A 1 130 ? -6.597 -1.053 1.493 1.00 93.88 130 LEU A O 1
ATOM 1051 N N . MET A 1 131 ? -6.695 -1.218 -0.751 1.00 93.56 131 MET A N 1
ATOM 1052 C CA . MET A 1 131 ? -7.619 -0.099 -0.952 1.00 93.56 131 MET A CA 1
ATOM 1053 C C . MET A 1 131 ? -9.096 -0.489 -0.857 1.00 93.56 131 MET A C 1
ATOM 1055 O O . MET A 1 131 ? -9.924 0.355 -0.499 1.00 93.56 131 MET A O 1
ATOM 1059 N N . ASN A 1 132 ? -9.436 -1.737 -1.191 1.00 96.31 132 ASN A N 1
ATOM 1060 C CA . ASN A 1 132 ? -10.824 -2.189 -1.313 1.00 96.31 132 ASN A CA 1
ATOM 1061 C C . ASN A 1 132 ? -11.267 -3.158 -0.212 1.00 96.31 132 ASN A C 1
ATOM 1063 O O . ASN A 1 132 ? -12.452 -3.483 -0.159 1.00 96.31 132 ASN A O 1
ATOM 1067 N N . TYR A 1 133 ? -10.371 -3.613 0.663 1.00 97.75 133 TYR A N 1
ATOM 1068 C CA . TYR A 1 133 ? -10.687 -4.561 1.731 1.00 97.75 133 TYR A CA 1
ATOM 1069 C C . TYR A 1 133 ? -10.198 -4.054 3.087 1.00 97.75 133 TYR A C 1
ATOM 1071 O O . TYR A 1 133 ? -9.250 -3.279 3.188 1.00 97.75 133 TYR A O 1
ATOM 1079 N N . CYS A 1 134 ? -10.888 -4.477 4.145 1.00 98.00 134 CYS A N 1
ATOM 1080 C CA . CYS A 1 134 ? -10.495 -4.176 5.512 1.00 98.00 134 CYS A CA 1
ATOM 1081 C C . CYS A 1 134 ? -9.193 -4.910 5.850 1.00 98.00 134 CYS A C 1
ATOM 1083 O O . CYS A 1 134 ? -9.169 -6.134 5.793 1.00 98.00 134 CYS A O 1
ATOM 1085 N N . ALA A 1 135 ? -8.164 -4.193 6.293 1.00 97.44 135 ALA A N 1
ATOM 1086 C CA . ALA A 1 135 ? -6.855 -4.758 6.628 1.00 97.44 135 ALA A CA 1
ATOM 1087 C C . ALA A 1 135 ? -6.866 -5.750 7.811 1.00 97.44 135 ALA A C 1
ATOM 1089 O O . ALA A 1 135 ? -5.896 -6.470 8.013 1.00 97.44 135 ALA A O 1
ATOM 1090 N N . VAL A 1 136 ? -7.942 -5.772 8.608 1.00 97.06 136 VAL A N 1
ATOM 1091 C CA . VAL A 1 136 ? -8.066 -6.646 9.788 1.00 97.06 136 VAL A CA 1
ATOM 1092 C C . VAL A 1 136 ? -8.948 -7.857 9.505 1.00 97.06 136 VAL A C 1
ATOM 1094 O O . VAL A 1 136 ? -8.567 -8.980 9.805 1.00 97.06 136 VAL A O 1
ATOM 1097 N N . CYS A 1 137 ? -10.143 -7.645 8.948 1.00 97.38 137 CYS A N 1
ATOM 1098 C CA . CYS A 1 137 ? -11.116 -8.725 8.750 1.00 97.38 137 CYS A CA 1
ATOM 1099 C C . CYS A 1 137 ? -11.295 -9.151 7.290 1.00 97.38 137 CYS A C 1
ATOM 1101 O O . CYS A 1 137 ? -12.170 -9.963 7.008 1.00 97.38 137 CYS A O 1
ATOM 1103 N N . ASN A 1 138 ? -10.543 -8.564 6.354 1.00 96.88 1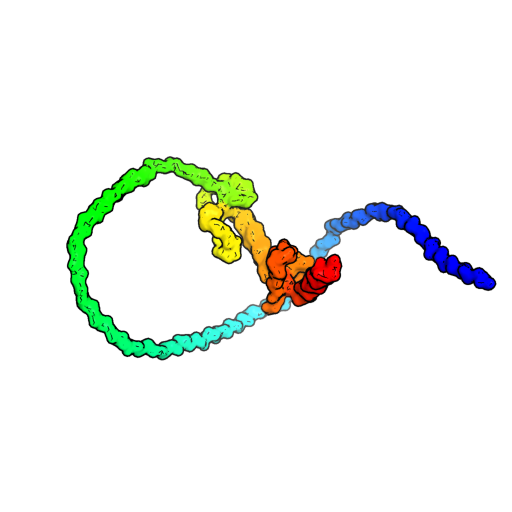38 ASN A N 1
ATOM 1104 C CA . ASN A 1 138 ? -10.605 -8.838 4.914 1.00 96.88 138 ASN A CA 1
ATOM 1105 C C . ASN A 1 138 ? -12.004 -8.709 4.287 1.00 96.88 138 ASN A C 1
ATOM 1107 O O . ASN A 1 138 ? -12.253 -9.208 3.195 1.00 96.88 138 ASN A O 1
ATOM 1111 N N . SER A 1 139 ? -12.933 -8.009 4.944 1.00 96.75 139 SER A N 1
ATOM 1112 C CA . SER A 1 139 ? -14.239 -7.705 4.355 1.00 96.75 139 SER A CA 1
ATOM 1113 C C . SER A 1 139 ? -14.108 -6.640 3.268 1.00 96.75 139 SER A C 1
ATOM 1115 O O . SER A 1 139 ? -13.364 -5.669 3.427 1.00 96.75 139 SER A O 1
ATOM 1117 N N . LYS A 1 140 ? -14.847 -6.802 2.165 1.00 96.69 140 LYS A N 1
ATOM 1118 C CA . LYS A 1 140 ? -14.883 -5.817 1.078 1.00 96.69 140 LYS A CA 1
ATOM 1119 C C . LYS A 1 140 ? -15.469 -4.498 1.586 1.00 96.69 140 LYS A C 1
ATOM 1121 O O . LYS A 1 140 ? -16.595 -4.450 2.088 1.00 96.69 140 LYS A O 1
ATOM 1126 N N . LEU A 1 141 ? -14.703 -3.426 1.446 1.00 96.50 141 LEU A N 1
ATOM 1127 C CA . LEU A 1 141 ? -15.097 -2.082 1.833 1.00 96.50 141 LEU A CA 1
ATOM 1128 C C . LEU A 1 141 ? -16.038 -1.491 0.785 1.00 96.50 141 LEU A C 1
ATOM 1130 O O . LEU A 1 141 ? -15.841 -1.635 -0.421 1.00 96.50 141 LEU A O 1
ATOM 1134 N N . LYS A 1 142 ? -17.077 -0.813 1.269 1.00 92.19 142 LYS A N 1
ATOM 1135 C CA . LYS A 1 142 ? -18.033 -0.083 0.433 1.00 92.19 142 LYS A CA 1
ATOM 1136 C C . LYS A 1 142 ? -17.595 1.388 0.342 1.00 92.19 142 LYS A C 1
ATOM 1138 O O . LYS A 1 142 ? -16.403 1.691 0.261 1.00 92.19 142 LYS A O 1
ATOM 1143 N N . PHE A 1 143 ? -18.562 2.300 0.370 1.00 92.50 143 PHE A N 1
ATOM 1144 C CA . PHE A 1 143 ? -18.340 3.742 0.303 1.00 92.50 143 PHE A CA 1
ATOM 1145 C C . PHE A 1 143 ? -17.594 4.299 1.521 1.00 92.50 143 PHE A C 1
ATOM 1147 O O . PHE A 1 143 ? -16.769 5.192 1.372 1.00 92.50 143 PHE A O 1
ATOM 1154 N N . ILE A 1 144 ? -17.846 3.758 2.717 1.00 93.00 144 ILE A N 1
ATOM 1155 C CA . ILE A 1 144 ? -17.241 4.255 3.956 1.00 93.00 144 ILE A CA 1
ATOM 1156 C C . ILE A 1 144 ? -16.003 3.426 4.298 1.00 93.00 144 ILE A C 1
ATOM 1158 O O . ILE A 1 144 ? -16.075 2.198 4.416 1.00 93.00 144 ILE A O 1
ATOM 1162 N N . ARG A 1 145 ? -14.876 4.116 4.476 1.00 95.00 145 ARG A N 1
ATOM 1163 C CA . ARG A 1 145 ? -13.560 3.552 4.791 1.00 95.00 145 ARG A CA 1
ATOM 1164 C C . ARG A 1 145 ? -12.929 4.395 5.888 1.00 95.00 145 ARG A C 1
ATOM 1166 O O . ARG A 1 145 ? -13.148 5.605 5.929 1.00 95.00 145 ARG A O 1
ATOM 1173 N N . TYR A 1 146 ? -12.182 3.758 6.778 1.00 96.88 146 TYR A N 1
ATOM 1174 C CA . TYR A 1 146 ? -11.563 4.428 7.912 1.00 96.88 146 TYR A CA 1
ATOM 1175 C C . TYR A 1 146 ? -10.052 4.250 7.872 1.00 96.88 146 TYR A C 1
ATOM 1177 O O . TYR A 1 146 ? -9.553 3.124 7.830 1.00 96.88 146 TYR A O 1
ATOM 1185 N N . ASN A 1 147 ? -9.332 5.367 7.955 1.00 96.56 147 ASN A N 1
ATOM 1186 C CA . ASN A 1 147 ? -7.883 5.348 8.070 1.00 96.56 147 ASN A CA 1
ATOM 1187 C C . ASN A 1 147 ? -7.480 4.900 9.489 1.00 96.56 1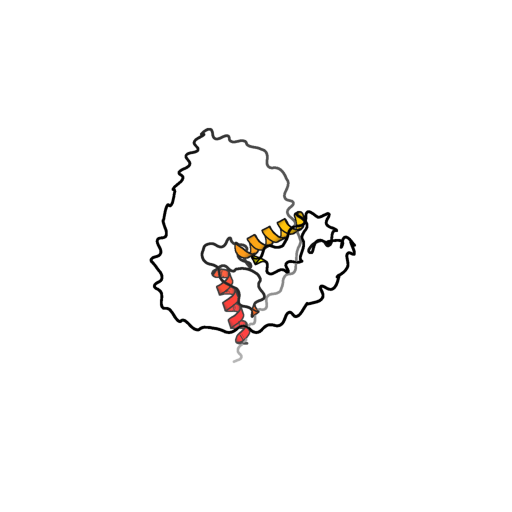47 ASN A C 1
ATOM 1189 O O . ASN A 1 147 ? -7.986 5.457 10.475 1.00 96.56 147 ASN A O 1
ATOM 1193 N N . PRO A 1 148 ? -6.574 3.916 9.627 1.00 96.88 148 PRO A N 1
ATOM 1194 C CA . PRO A 1 148 ? -5.987 3.581 10.916 1.00 96.88 148 PRO A CA 1
ATOM 1195 C C . PRO A 1 148 ? -5.177 4.766 11.457 1.00 96.88 148 PRO A C 1
ATOM 1197 O O . PRO A 1 148 ? -4.634 5.572 10.698 1.00 96.88 148 PRO A O 1
ATOM 1200 N N . LYS A 1 149 ? -5.069 4.883 12.786 1.00 96.25 149 LYS A N 1
ATOM 1201 C CA . LYS A 1 149 ? -4.200 5.907 13.384 1.00 96.25 149 LYS A CA 1
ATOM 1202 C C . LYS A 1 149 ? -2.728 5.577 13.096 1.00 96.25 149 LYS A C 1
ATOM 1204 O O . LYS A 1 149 ? -2.367 4.401 13.159 1.00 96.25 149 LYS A O 1
ATOM 1209 N N . PRO A 1 150 ? -1.844 6.580 12.920 1.00 94.12 150 PRO A N 1
ATOM 1210 C CA . PRO A 1 150 ? -0.426 6.339 12.631 1.00 94.12 150 PRO A CA 1
ATOM 1211 C C . PRO A 1 150 ? 0.275 5.416 13.641 1.00 94.12 150 PRO A C 1
ATOM 1213 O O . PRO A 1 150 ? 1.113 4.600 13.271 1.00 94.12 150 PRO A O 1
ATOM 1216 N N . LYS A 1 151 ? -0.110 5.491 14.924 1.00 94.69 151 LYS A N 1
ATOM 1217 C CA . LYS A 1 151 ? 0.475 4.675 16.002 1.00 94.69 151 LYS A CA 1
ATOM 1218 C C . LYS A 1 151 ? 0.111 3.190 15.938 1.00 94.69 151 LYS A C 1
ATOM 1220 O O . LYS A 1 151 ? 0.826 2.390 16.526 1.00 94.69 151 LYS A O 1
ATOM 1225 N N . TRP A 1 152 ? -0.962 2.819 15.238 1.00 95.81 152 TRP A N 1
ATOM 1226 C CA . TRP A 1 152 ? -1.403 1.423 15.146 1.00 95.81 152 TRP A CA 1
ATOM 1227 C C . TRP A 1 152 ? -0.545 0.594 14.186 1.00 95.81 152 TRP A C 1
ATOM 1229 O O . TRP A 1 152 ? -0.615 -0.626 14.222 1.00 95.81 152 TRP A O 1
ATOM 1239 N N . LYS A 1 153 ? 0.269 1.234 13.329 1.00 94.44 153 LYS A N 1
ATOM 1240 C CA . LYS A 1 153 ? 1.136 0.562 12.341 1.00 94.44 153 LYS A CA 1
ATOM 1241 C C . LYS A 1 153 ? 0.388 -0.404 11.399 1.00 94.44 153 LYS A C 1
ATOM 1243 O O . LYS A 1 153 ? 1.003 -1.276 10.792 1.00 94.44 153 LYS A O 1
ATOM 1248 N N . ILE A 1 154 ? -0.923 -0.224 11.231 1.00 95.44 154 ILE A N 1
ATOM 1249 C CA . ILE A 1 154 ? -1.746 -0.992 10.291 1.00 95.44 154 ILE A CA 1
ATOM 1250 C C . ILE A 1 154 ? -1.658 -0.330 8.916 1.00 95.44 154 ILE A C 1
ATOM 1252 O O . ILE A 1 154 ? -1.914 0.868 8.783 1.00 95.44 154 ILE A O 1
ATOM 1256 N N . ARG A 1 155 ? -1.313 -1.107 7.885 1.00 93.38 155 ARG A N 1
ATOM 1257 C CA . ARG A 1 155 ? -1.343 -0.651 6.490 1.00 93.38 155 ARG A CA 1
ATOM 1258 C C . ARG A 1 155 ? -2.712 -0.933 5.877 1.00 93.38 155 ARG A C 1
ATOM 1260 O O . ARG A 1 155 ? -3.248 -2.022 6.044 1.00 93.38 155 ARG A O 1
ATOM 1267 N N . GLY A 1 156 ? -3.233 0.030 5.121 1.00 94.88 156 GLY A N 1
ATOM 1268 C CA . GLY A 1 156 ? -4.500 -0.089 4.398 1.00 94.88 156 GLY A CA 1
ATOM 1269 C C . GLY A 1 156 ? -5.691 0.523 5.116 1.00 94.88 156 GLY A C 1
ATOM 1270 O O . GLY A 1 156 ? -5.538 1.387 5.977 1.00 94.88 156 GLY A O 1
ATOM 1271 N N . GLN A 1 157 ? -6.886 0.119 4.697 1.00 96.81 157 GLN A N 1
ATOM 1272 C CA . GLN A 1 157 ? -8.150 0.702 5.140 1.00 96.81 157 GLN A CA 1
ATOM 1273 C C . GLN A 1 157 ? -8.868 -0.206 6.140 1.00 96.81 157 GLN A C 1
ATOM 1275 O O . GLN A 1 157 ? -8.738 -1.427 6.094 1.00 96.81 157 GLN A O 1
ATOM 1280 N N . LEU A 1 158 ? -9.666 0.376 7.035 1.00 97.88 158 LEU A N 1
ATOM 1281 C CA . LEU A 1 158 ? -10.485 -0.363 7.995 1.00 97.88 158 LEU A CA 1
ATOM 1282 C C . LEU A 1 158 ? -11.975 -0.154 7.732 1.00 97.88 158 LEU A C 1
ATOM 1284 O O . LEU A 1 158 ? -12.421 0.921 7.328 1.00 97.88 158 LEU A O 1
ATOM 1288 N N . CYS A 1 159 ? -12.769 -1.188 8.007 1.00 98.12 159 CYS A N 1
ATOM 1289 C CA . CYS A 1 159 ? -14.210 -1.028 8.154 1.00 98.12 159 CYS A CA 1
ATOM 1290 C C . CYS A 1 159 ? -14.530 -0.409 9.524 1.00 98.12 159 CYS A C 1
ATOM 1292 O O . CYS A 1 159 ? -13.703 -0.444 10.440 1.00 98.12 159 CYS A O 1
ATOM 1294 N N . ARG A 1 160 ? -15.755 0.108 9.689 1.00 97.38 160 ARG A N 1
ATOM 1295 C CA . ARG A 1 160 ? -16.185 0.762 10.937 1.00 97.38 160 ARG A CA 1
ATOM 1296 C C . ARG A 1 160 ? -15.944 -0.106 12.175 1.00 97.38 160 ARG A C 1
ATOM 1298 O O . ARG A 1 160 ? -15.346 0.355 13.137 1.00 97.38 160 ARG A O 1
ATOM 1305 N N . LYS A 1 161 ? -16.350 -1.379 12.112 1.00 97.69 161 LYS A N 1
ATOM 1306 C CA . LYS A 1 161 ? -16.247 -2.325 13.235 1.00 97.69 161 LYS A CA 1
ATOM 1307 C C . LYS A 1 161 ? -14.799 -2.531 13.690 1.00 97.69 161 LYS A C 1
ATOM 1309 O O . LYS A 1 161 ? -14.513 -2.468 14.881 1.00 97.69 161 LYS A O 1
ATOM 1314 N N . CYS A 1 162 ? -13.886 -2.754 12.744 1.00 98.19 162 CYS A N 1
ATOM 1315 C CA . CYS A 1 162 ? -12.471 -2.954 13.058 1.00 98.19 162 CYS A CA 1
ATOM 1316 C C . CYS A 1 162 ? -11.821 -1.671 13.578 1.00 98.19 162 CYS A C 1
ATOM 1318 O O . CYS A 1 162 ? -11.029 -1.736 14.512 1.00 98.19 162 CYS A O 1
ATOM 1320 N N . TRP A 1 163 ? -12.183 -0.513 13.020 1.00 98.12 163 TRP A N 1
ATOM 1321 C CA . TRP A 1 163 ? -11.675 0.768 13.502 1.00 98.12 163 TRP A CA 1
ATOM 1322 C C . TRP A 1 163 ? -12.115 1.055 14.943 1.00 98.12 163 TRP A C 1
ATOM 1324 O O . TRP A 1 163 ? -11.280 1.419 15.766 1.00 98.12 163 TRP A O 1
ATOM 1334 N N . ASP A 1 164 ? -13.395 0.844 15.271 1.00 97.75 164 ASP A N 1
ATOM 1335 C CA . ASP A 1 164 ? -13.920 1.057 16.628 1.00 97.75 164 ASP A CA 1
ATOM 1336 C C . ASP A 1 164 ? -13.265 0.107 17.641 1.00 97.75 164 ASP A C 1
ATOM 1338 O O . ASP A 1 164 ? -12.883 0.532 18.735 1.00 97.75 164 ASP A O 1
ATOM 1342 N N . SER A 1 165 ? -13.085 -1.165 17.267 1.00 97.81 165 SER A N 1
ATOM 1343 C CA . SER A 1 165 ? -12.389 -2.149 18.102 1.00 97.81 165 SER A CA 1
ATOM 1344 C C . SER A 1 165 ? -10.951 -1.721 18.401 1.00 97.81 165 SER A C 1
ATOM 1346 O O . SER A 1 165 ? -10.558 -1.674 19.566 1.00 97.81 165 SER A O 1
ATOM 1348 N N . GLU A 1 166 ? -10.189 -1.337 17.376 1.00 97.31 166 GLU A N 1
ATOM 1349 C CA . GLU A 1 166 ? -8.794 -0.924 17.544 1.00 97.31 166 GLU A CA 1
ATOM 1350 C C . GLU A 1 166 ? -8.673 0.393 18.324 1.00 97.31 166 GLU A C 1
ATOM 1352 O O . GLU A 1 166 ? -7.804 0.559 19.180 1.00 97.31 166 GLU A O 1
ATOM 1357 N N . ASN A 1 167 ? -9.613 1.316 18.111 1.00 96.75 167 ASN A N 1
ATOM 1358 C CA . ASN A 1 167 ? -9.694 2.559 18.866 1.00 96.75 167 ASN A CA 1
ATOM 1359 C C . ASN A 1 167 ? -9.994 2.340 20.349 1.00 96.75 167 ASN A C 1
ATOM 1361 O O . ASN A 1 167 ? -9.530 3.122 21.177 1.00 96.75 167 ASN A O 1
ATOM 1365 N N . SER A 1 168 ? -10.764 1.306 20.676 1.00 96.88 168 SER A N 1
ATOM 1366 C CA . SER A 1 168 ? -11.111 0.971 22.056 1.00 96.88 168 SER A CA 1
ATOM 1367 C C . SER A 1 168 ? -9.906 0.383 22.792 1.00 96.88 168 SER A C 1
ATOM 1369 O O . SER A 1 168 ? -9.572 0.880 23.865 1.00 96.88 168 SER A O 1
ATOM 1371 N N . LYS A 1 169 ? -9.182 -0.560 22.165 1.00 95.31 169 LYS A N 1
ATOM 1372 C CA . LYS A 1 169 ? -7.910 -1.101 22.690 1.00 95.31 169 LYS A CA 1
ATOM 1373 C C . LYS A 1 169 ? -6.878 0.002 22.927 1.00 95.31 169 LYS A C 1
ATOM 1375 O O . LYS A 1 169 ? -6.340 0.154 24.012 1.00 95.31 169 LYS A O 1
ATOM 1380 N N . TYR A 1 170 ? -6.685 0.875 21.938 1.00 94.06 170 TYR A N 1
ATOM 1381 C CA . TYR A 1 170 ? -5.730 1.976 22.066 1.00 94.06 170 TYR A CA 1
ATOM 1382 C C . TYR A 1 170 ? -6.059 2.943 23.218 1.00 94.06 170 TYR A C 1
ATOM 1384 O O . TYR A 1 170 ? -5.162 3.593 23.750 1.00 94.06 170 TYR A O 1
ATOM 1392 N N . LYS A 1 171 ? -7.339 3.091 23.587 1.00 92.88 171 LYS A N 1
ATOM 1393 C CA . LYS A 1 171 ? -7.742 3.907 24.740 1.00 92.88 171 LYS A CA 1
ATOM 1394 C C . LYS A 1 171 ? -7.481 3.195 26.068 1.00 92.88 171 LYS A C 1
ATOM 1396 O O . LYS A 1 171 ? -7.041 3.869 26.992 1.00 92.88 171 LYS A O 1
ATOM 1401 N N . SER A 1 172 ? -7.711 1.882 26.154 1.00 92.81 172 SER A N 1
ATOM 1402 C CA . SER A 1 172 ? -7.418 1.118 27.375 1.00 92.81 172 SER A CA 1
ATOM 1403 C C . SER A 1 172 ? -5.921 1.073 27.671 1.00 92.81 172 SER A C 1
ATOM 1405 O O . SER A 1 172 ? -5.524 1.336 28.799 1.00 92.81 172 SER A O 1
ATOM 1407 N N . ASP A 1 173 ? -5.087 0.868 26.649 1.00 88.31 173 ASP A N 1
ATOM 1408 C CA . ASP A 1 173 ? -3.622 0.779 26.797 1.00 88.31 173 ASP A CA 1
ATOM 1409 C C . ASP A 1 173 ? -2.975 2.114 27.207 1.00 88.31 173 ASP A C 1
ATOM 1411 O O . ASP A 1 173 ? -1.809 2.177 27.573 1.00 88.31 173 ASP A O 1
ATOM 1415 N N . LYS A 1 174 ? -3.723 3.213 27.090 1.00 79.31 174 LYS A N 1
ATOM 1416 C CA . LYS A 1 174 ? -3.305 4.572 27.448 1.00 79.31 174 LYS A CA 1
ATOM 1417 C C . LYS A 1 174 ? -3.642 4.951 28.892 1.00 79.31 174 LYS A C 1
ATOM 1419 O O . LYS A 1 174 ? -3.204 6.013 29.326 1.00 79.31 174 LYS A O 1
ATOM 1424 N N . GLN A 1 175 ? -4.479 4.164 29.567 1.00 65.12 175 GLN A N 1
ATOM 1425 C CA . GLN A 1 175 ? -5.010 4.448 30.906 1.00 65.12 175 GLN A CA 1
ATOM 1426 C C . GLN A 1 175 ? -4.430 3.545 32.003 1.00 65.12 175 GLN A C 1
ATOM 1428 O O . GLN A 1 175 ? -4.747 3.768 33.170 1.00 65.12 175 GLN A O 1
ATOM 1433 N N . GLY A 1 176 ? -3.589 2.572 31.641 1.00 50.75 176 GLY A N 1
ATOM 1434 C CA . GLY A 1 176 ? -2.741 1.810 32.563 1.00 50.75 176 GLY A CA 1
ATOM 1435 C C . GLY A 1 176 ? -1.297 2.272 32.477 1.00 50.75 176 GLY A C 1
ATOM 1436 O O . GLY A 1 176 ? -0.628 2.233 33.528 1.00 50.75 176 GLY A O 1
#

Radius of gyration: 33.03 Å; chains: 1; bounding box: 62×83×91 Å

Foldseek 3Di:
DDDDDDDDDDDDDDDDDDDDDDDDDDDDDDDDDDDDDDDDDDPPDDDDDDDDDDDDDDDDDDDDDDDDDDPPDPPPPPDPDPPPPFQAAPPPRHTDPPPWDAADVVVVDDRSHTHDPVVNVVVVVVVVQQAQAAQPPRHGDDPDWDDADPVVPGGGTHDPVVNVVVVVVVVVVVVD

Secondary structure (DSSP, 8-state):
---------------------------------------------------------------------------------------B-TTT--B--S--BPPPGGG---TT--B-HHHHHHHHHHHHHHHHBBTTT-PBP-S--BPPPGGG---SBB-HHHHHHHHHHHHHTTT-